Protein AF-A0A5J4QBR4-F1 (afdb_monomer)

Organism: NCBI:txid433724

Radius of gyration: 8.37 Å; Cα contacts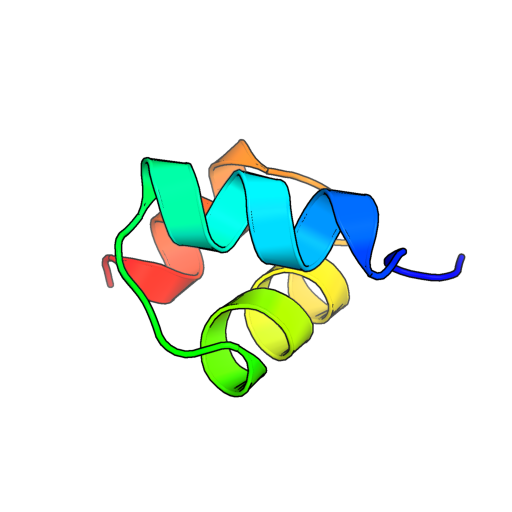 (8 Å, |Δi|>4): 44; chains: 1; bounding box: 23×16×22 Å

Structure (mmCIF, N/CA/C/O backbone):
data_AF-A0A5J4QBR4-F1
#
_entry.id   AF-A0A5J4QBR4-F1
#
loop_
_atom_site.group_PDB
_atom_site.id
_atom_site.type_symbol
_atom_site.label_atom_id
_atom_site.label_alt_id
_atom_site.label_comp_id
_atom_site.label_asym_id
_atom_site.label_entity_id
_atom_site.label_seq_id
_atom_site.pdbx_PDB_ins_code
_atom_site.Cartn_x
_atom_site.Cartn_y
_atom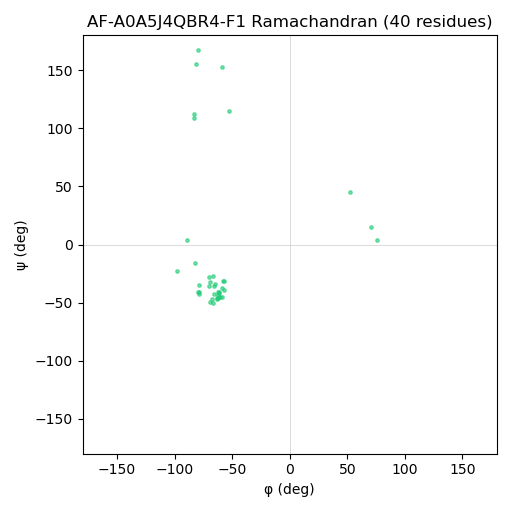_site.Cartn_z
_atom_site.occupancy
_atom_site.B_iso_or_equiv
_atom_site.auth_seq_id
_atom_site.auth_comp_id
_atom_site.auth_asym_id
_atom_site.auth_atom_id
_atom_site.pdbx_PDB_model_num
ATOM 1 N N . MET A 1 1 ? 15.164 3.468 -4.982 1.00 49.25 1 MET A N 1
ATOM 2 C CA . MET A 1 1 ? 14.516 2.483 -5.872 1.00 49.25 1 MET A CA 1
ATOM 3 C C . MET A 1 1 ? 13.113 2.980 -6.149 1.00 49.25 1 MET A C 1
ATOM 5 O O . MET A 1 1 ? 12.411 3.328 -5.213 1.00 49.25 1 MET A O 1
ATOM 9 N N . ALA A 1 2 ? 12.783 3.206 -7.418 1.00 60.09 2 ALA A N 1
ATOM 10 C CA . ALA A 1 2 ? 11.625 4.005 -7.796 1.00 60.09 2 ALA A CA 1
ATOM 11 C C . ALA A 1 2 ? 10.358 3.151 -7.760 1.00 60.09 2 ALA A C 1
ATOM 13 O O . ALA A 1 2 ? 10.204 2.256 -8.584 1.00 60.09 2 ALA A O 1
ATOM 14 N N . VAL A 1 3 ? 9.456 3.451 -6.826 1.00 76.75 3 VAL A N 1
ATOM 15 C CA . VAL A 1 3 ? 8.073 2.981 -6.891 1.00 76.75 3 VAL A CA 1
ATOM 16 C C . VAL A 1 3 ? 7.518 3.376 -8.261 1.00 76.75 3 VAL A C 1
ATOM 18 O O . VAL A 1 3 ? 7.441 4.568 -8.580 1.00 76.75 3 VAL A O 1
ATOM 21 N N . THR A 1 4 ? 7.199 2.396 -9.105 1.00 87.31 4 THR A N 1
ATOM 22 C CA . THR A 1 4 ? 6.736 2.686 -10.461 1.00 87.31 4 THR A CA 1
ATOM 23 C C . THR A 1 4 ? 5.255 3.032 -10.446 1.00 87.31 4 THR A C 1
ATOM 25 O O . THR A 1 4 ? 4.497 2.607 -9.575 1.00 87.31 4 THR A O 1
ATOM 28 N N . MET A 1 5 ? 4.797 3.791 -11.444 1.00 85.12 5 MET A N 1
ATOM 29 C CA . MET A 1 5 ? 3.363 4.061 -11.589 1.00 85.12 5 MET A CA 1
ATOM 30 C C . MET A 1 5 ? 2.554 2.760 -11.699 1.00 85.12 5 MET A C 1
ATOM 32 O O . MET A 1 5 ? 1.424 2.715 -11.218 1.00 85.12 5 MET A O 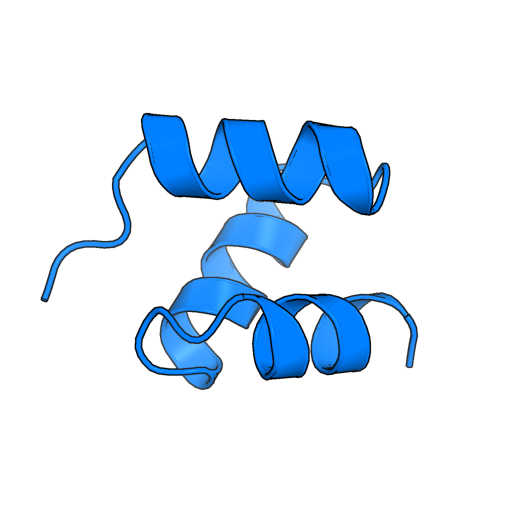1
ATOM 36 N N . ALA A 1 6 ? 3.134 1.701 -12.276 1.00 88.19 6 ALA A N 1
ATOM 37 C CA . ALA A 1 6 ? 2.521 0.380 -12.331 1.00 88.19 6 ALA A CA 1
ATOM 38 C C . ALA A 1 6 ? 2.315 -0.209 -10.927 1.00 88.19 6 ALA A C 1
ATOM 40 O O . ALA A 1 6 ? 1.197 -0.629 -10.636 1.00 88.19 6 ALA A O 1
ATOM 41 N N . ASP A 1 7 ? 3.318 -0.141 -10.045 1.00 88.44 7 ASP A N 1
ATOM 42 C CA . ASP A 1 7 ? 3.231 -0.641 -8.661 1.00 88.44 7 ASP A CA 1
ATOM 43 C C . ASP A 1 7 ? 2.161 0.105 -7.863 1.00 88.44 7 ASP A C 1
ATOM 45 O O . ASP A 1 7 ? 1.301 -0.513 -7.238 1.00 88.44 7 ASP A O 1
ATOM 49 N N . ILE A 1 8 ? 2.136 1.440 -7.963 1.00 86.94 8 ILE A N 1
ATOM 50 C CA . ILE A 1 8 ? 1.125 2.274 -7.291 1.00 86.94 8 ILE A CA 1
ATOM 51 C C . ILE A 1 8 ? -0.276 1.918 -7.800 1.00 86.94 8 ILE A C 1
ATOM 53 O O . ILE A 1 8 ? -1.220 1.814 -7.021 1.00 86.94 8 ILE A O 1
ATOM 57 N N . THR A 1 9 ? -0.423 1.700 -9.111 1.00 87.81 9 THR A N 1
ATOM 58 C CA . THR A 1 9 ? -1.711 1.335 -9.717 1.00 87.81 9 THR A CA 1
ATOM 59 C C . THR A 1 9 ? -2.131 -0.085 -9.336 1.00 87.81 9 THR A C 1
ATOM 61 O O . THR A 1 9 ? -3.321 -0.343 -9.159 1.00 87.81 9 THR A O 1
ATOM 64 N N . HIS A 1 10 ? -1.174 -1.006 -9.205 1.00 88.88 10 HIS A N 1
ATOM 65 C CA . HIS A 1 10 ? -1.410 -2.381 -8.782 1.00 88.88 10 HIS A CA 1
ATOM 66 C C . HIS A 1 10 ? -1.871 -2.422 -7.326 1.00 88.88 10 HIS A C 1
ATOM 68 O O . HIS A 1 10 ? -2.946 -2.944 -7.035 1.00 88.88 10 HIS A O 1
ATOM 74 N N . LEU A 1 11 ? -1.133 -1.754 -6.439 1.00 88.00 11 LEU A N 1
ATOM 75 C CA . LEU A 1 11 ? -1.486 -1.610 -5.034 1.00 88.00 11 LEU A CA 1
ATOM 76 C C . LEU A 1 11 ? -2.853 -0.935 -4.869 1.00 88.00 11 LEU A C 1
ATOM 78 O O . LEU A 1 11 ? -3.707 -1.467 -4.171 1.00 88.00 11 LEU A O 1
ATOM 82 N N . ARG A 1 12 ? -3.121 0.151 -5.607 1.00 87.94 12 ARG A N 1
ATOM 83 C CA . ARG A 1 12 ? -4.433 0.819 -5.636 1.00 87.94 12 ARG A CA 1
ATOM 84 C C . ARG A 1 12 ? -5.569 -0.118 -6.040 1.00 87.94 12 ARG A C 1
ATOM 86 O O . ARG A 1 12 ? -6.660 -0.012 -5.491 1.00 87.94 12 ARG A O 1
ATOM 93 N N . LYS A 1 13 ? -5.352 -1.021 -7.001 1.00 87.56 13 LYS A N 1
ATOM 94 C CA . LYS A 1 13 ? -6.368 -2.010 -7.400 1.00 87.56 13 LYS A CA 1
ATOM 95 C C . LYS A 1 13 ? -6.609 -3.067 -6.320 1.00 87.56 13 LYS A C 1
ATOM 97 O O . LYS A 1 13 ? -7.734 -3.537 -6.206 1.00 87.56 13 LYS A O 1
ATOM 102 N N . MET A 1 14 ? -5.586 -3.430 -5.547 1.00 86.81 14 MET A N 1
ATOM 103 C CA . MET A 1 14 ? -5.703 -4.416 -4.467 1.00 86.81 14 MET A CA 1
ATOM 104 C C . MET A 1 14 ? -6.309 -3.832 -3.186 1.00 86.81 14 MET A C 1
ATOM 106 O O . MET A 1 14 ? -7.114 -4.488 -2.529 1.00 86.81 14 MET A O 1
ATOM 110 N N . THR A 1 15 ? -5.917 -2.612 -2.815 1.00 85.56 15 THR A N 1
ATOM 111 C CA . THR A 1 15 ? -6.309 -1.977 -1.547 1.00 85.56 15 THR A CA 1
ATOM 112 C C . THR A 1 15 ? -7.487 -1.022 -1.692 1.00 85.56 15 THR A C 1
ATOM 114 O O . THR A 1 15 ? -8.173 -0.757 -0.711 1.00 85.56 15 THR A O 1
ATOM 117 N N . GLY A 1 16 ? -7.737 -0.503 -2.898 1.00 86.94 16 GLY A N 1
ATOM 118 C CA . GLY A 1 16 ? -8.748 0.524 -3.162 1.00 86.94 16 GLY A CA 1
ATOM 119 C C . GLY A 1 16 ? -8.348 1.933 -2.712 1.00 86.94 16 GLY A C 1
ATOM 120 O O . GLY A 1 16 ? -9.152 2.855 -2.835 1.00 86.94 16 GLY A O 1
ATOM 121 N N . ALA A 1 17 ? -7.129 2.120 -2.202 1.00 86.44 17 ALA A N 1
ATOM 122 C CA . ALA A 1 17 ? -6.698 3.384 -1.617 1.00 86.44 17 ALA A CA 1
ATOM 123 C C . ALA A 1 17 ? -6.287 4.445 -2.647 1.00 86.44 17 ALA A C 1
ATOM 125 O O . ALA A 1 17 ? -6.110 4.183 -3.842 1.00 86.44 17 ALA A O 1
ATOM 126 N N . GLY A 1 18 ? -6.142 5.683 -2.171 1.00 86.50 18 GLY A N 1
ATOM 127 C CA . GLY A 1 18 ? -5.712 6.813 -2.982 1.00 86.50 18 GLY A CA 1
ATOM 128 C C . GLY A 1 18 ? -4.333 6.589 -3.608 1.00 86.50 18 GLY A C 1
ATOM 129 O O . GLY A 1 18 ? -3.482 5.880 -3.075 1.00 86.50 18 GLY A O 1
ATOM 130 N N . MET A 1 19 ? -4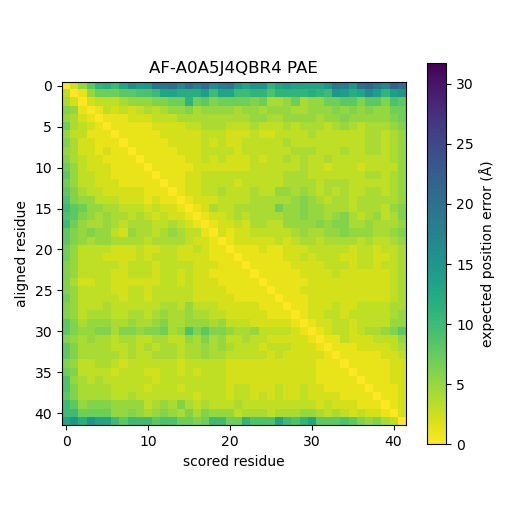.086 7.227 -4.756 1.00 86.56 19 MET A N 1
ATOM 131 C CA . MET A 1 19 ? -2.793 7.150 -5.456 1.00 86.56 19 MET A CA 1
ATOM 132 C C . MET A 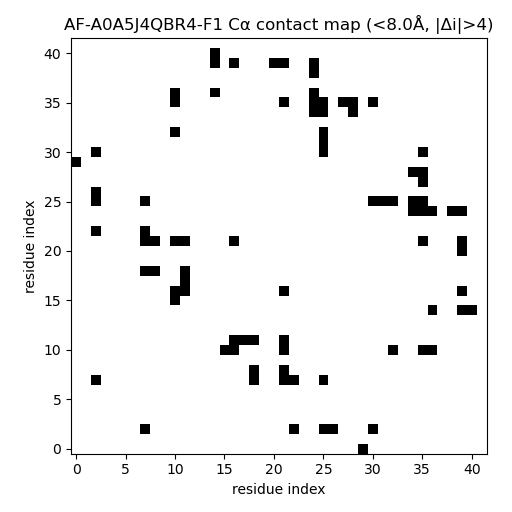1 19 ? -1.629 7.634 -4.572 1.00 86.56 19 MET A C 1
ATOM 134 O O . MET A 1 19 ? -0.504 7.158 -4.704 1.00 86.56 19 MET A O 1
ATOM 138 N N . MET A 1 20 ? -1.905 8.583 -3.674 1.00 86.75 20 MET A N 1
ATOM 139 C CA . MET A 1 20 ? -0.920 9.166 -2.768 1.00 86.75 20 MET A CA 1
ATOM 140 C C . MET A 1 20 ? -0.633 8.254 -1.571 1.00 86.75 20 MET A C 1
ATOM 142 O O . MET A 1 20 ? 0.537 8.051 -1.262 1.00 86.75 20 MET A O 1
ATOM 146 N N . ASP A 1 21 ? -1.660 7.624 -0.992 1.00 90.69 21 ASP A N 1
ATOM 147 C CA . ASP A 1 21 ? -1.503 6.607 0.058 1.00 90.69 21 ASP A CA 1
ATOM 148 C C . ASP A 1 21 ? -0.725 5.402 -0.464 1.00 90.69 21 ASP A C 1
ATOM 150 O O . ASP A 1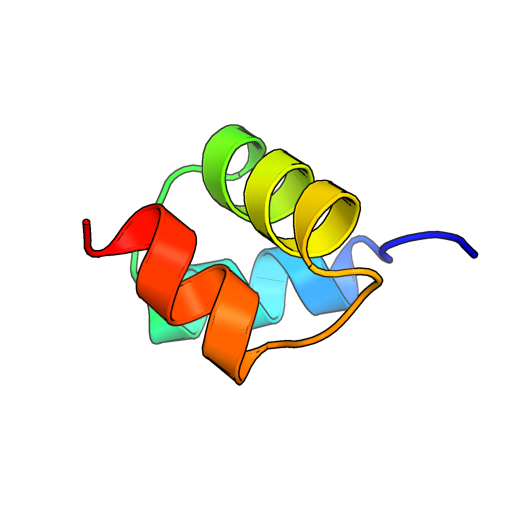 21 ? 0.226 4.955 0.164 1.00 90.69 21 ASP A O 1
ATOM 154 N N . CYS A 1 22 ? -1.043 4.943 -1.680 1.00 90.75 22 CYS A N 1
ATOM 155 C CA . CYS A 1 22 ? -0.325 3.844 -2.319 1.00 90.75 22 CYS A CA 1
ATOM 156 C C . CYS A 1 22 ? 1.146 4.170 -2.573 1.00 90.75 22 CYS A C 1
ATOM 158 O O . CYS A 1 22 ? 2.021 3.331 -2.365 1.00 90.75 22 CYS A O 1
ATOM 160 N N . LYS A 1 23 ? 1.431 5.402 -3.004 1.00 88.06 23 LYS A N 1
ATOM 161 C CA . LYS A 1 23 ? 2.800 5.860 -3.225 1.00 88.06 23 LYS A CA 1
ATOM 162 C C . LYS A 1 23 ? 3.574 5.961 -1.913 1.00 88.06 23 LYS A C 1
ATOM 164 O O . LYS A 1 23 ? 4.702 5.482 -1.864 1.00 88.06 23 LYS A O 1
ATOM 169 N N . ASN A 1 24 ? 2.992 6.569 -0.880 1.00 90.25 24 ASN A N 1
ATOM 170 C CA . ASN A 1 24 ? 3.637 6.702 0.426 1.00 90.25 24 ASN A CA 1
ATOM 171 C C . ASN A 1 24 ? 3.877 5.335 1.056 1.00 90.25 24 ASN A C 1
ATOM 173 O O . ASN A 1 24 ? 5.005 5.044 1.426 1.00 90.25 24 ASN A O 1
ATOM 177 N N . ALA A 1 25 ? 2.874 4.461 1.048 1.00 90.44 25 ALA A N 1
ATOM 178 C CA . ALA A 1 25 ? 2.982 3.119 1.593 1.00 90.44 25 ALA A CA 1
ATOM 179 C C . ALA A 1 25 ? 4.059 2.289 0.887 1.00 90.44 25 ALA A C 1
ATOM 181 O O . ALA A 1 25 ? 4.886 1.689 1.559 1.00 90.44 25 ALA A O 1
ATOM 182 N N . LEU A 1 26 ? 4.127 2.304 -0.450 1.00 88.94 26 LEU A N 1
ATOM 183 C CA . LEU A 1 26 ? 5.202 1.628 -1.193 1.00 88.94 26 LEU A CA 1
ATOM 184 C C . LEU A 1 26 ? 6.575 2.266 -0.965 1.00 88.94 26 LEU A C 1
ATOM 186 O O . LEU A 1 26 ? 7.586 1.583 -1.087 1.00 88.94 26 LEU A O 1
ATOM 190 N N . THR A 1 27 ? 6.627 3.562 -0.653 1.00 89.31 27 THR A N 1
ATOM 191 C CA . THR A 1 27 ? 7.888 4.258 -0.365 1.00 89.31 27 THR A CA 1
ATOM 192 C C . THR A 1 27 ? 8.375 3.957 1.055 1.00 89.31 27 THR A C 1
ATOM 194 O O . THR A 1 27 ? 9.554 3.678 1.227 1.00 89.31 27 THR A O 1
ATOM 197 N N . GLU A 1 28 ? 7.489 3.949 2.056 1.00 89.31 28 GLU A N 1
ATOM 198 C CA . GLU A 1 28 ? 7.794 3.548 3.442 1.00 89.31 28 GLU A CA 1
ATOM 199 C C . GLU A 1 28 ? 8.046 2.045 3.580 1.00 89.31 28 GLU A C 1
ATOM 201 O O . GLU A 1 28 ? 8.788 1.612 4.458 1.00 89.31 28 GLU A O 1
ATOM 206 N N . SER A 1 29 ? 7.442 1.248 2.702 1.00 89.25 29 SER A N 1
ATOM 207 C CA . SER A 1 29 ? 7.612 -0.204 2.675 1.00 89.25 29 SER A CA 1
ATOM 208 C C . SER A 1 29 ? 8.776 -0.660 1.800 1.00 89.25 29 SER A C 1
ATOM 210 O O . SER A 1 29 ? 8.937 -1.860 1.626 1.00 89.25 29 SER A O 1
ATOM 212 N N . ASP A 1 30 ? 9.563 0.247 1.210 1.00 86.12 30 ASP A N 1
ATOM 213 C CA . ASP A 1 30 ? 10.666 -0.111 0.300 1.00 86.12 30 ASP A CA 1
ATOM 214 C C . ASP A 1 30 ? 10.231 -1.064 -0.840 1.00 86.12 30 ASP A C 1
ATOM 216 O O . ASP A 1 30 ? 10.912 -2.028 -1.185 1.00 86.12 30 ASP A O 1
ATOM 220 N N . ASN A 1 31 ? 9.086 -0.771 -1.470 1.00 80.19 31 ASN A N 1
ATOM 221 C CA . ASN A 1 31 ? 8.462 -1.575 -2.533 1.00 80.19 31 ASN A CA 1
ATOM 222 C C . ASN A 1 31 ? 7.859 -2.921 -2.071 1.00 80.19 31 ASN A C 1
ATOM 224 O O . ASN A 1 31 ? 7.530 -3.774 -2.892 1.00 80.19 31 ASN A O 1
ATOM 228 N N . ASP A 1 32 ? 7.672 -3.113 -0.768 1.00 87.38 32 ASP A N 1
ATOM 229 C CA . ASP A 1 32 ? 7.006 -4.291 -0.217 1.00 87.38 32 ASP A CA 1
ATOM 230 C C . ASP A 1 32 ? 5.478 -4.106 -0.248 1.00 87.38 32 ASP A C 1
ATOM 232 O O . ASP A 1 32 ? 4.914 -3.271 0.464 1.00 87.38 32 ASP A O 1
ATOM 236 N N . PHE A 1 33 ? 4.799 -4.851 -1.127 1.00 86.56 33 PHE A N 1
ATOM 237 C CA . PHE A 1 33 ? 3.349 -4.750 -1.321 1.00 86.56 33 PHE A CA 1
ATOM 238 C C . PHE A 1 33 ? 2.555 -5.183 -0.087 1.00 86.56 33 PHE A C 1
ATOM 240 O O . PHE A 1 33 ? 1.503 -4.604 0.170 1.00 86.56 33 PHE A O 1
A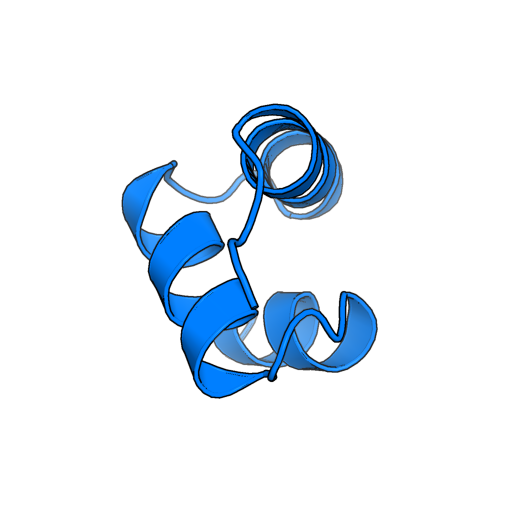TOM 247 N N . ASP A 1 34 ? 3.043 -6.169 0.666 1.00 88.25 34 ASP A N 1
ATOM 248 C CA . ASP A 1 34 ? 2.344 -6.704 1.838 1.00 88.25 34 ASP A CA 1
ATOM 249 C C . ASP A 1 34 ? 2.338 -5.657 2.956 1.00 88.25 34 ASP A C 1
ATOM 251 O O . ASP A 1 34 ? 1.279 -5.245 3.436 1.00 88.25 34 ASP A O 1
ATOM 255 N N . LYS A 1 35 ? 3.519 -5.094 3.250 1.00 90.12 35 LYS A N 1
ATOM 256 C CA . LYS A 1 35 ? 3.647 -3.951 4.162 1.00 90.12 35 LYS A CA 1
ATOM 257 C C . LYS A 1 35 ? 2.891 -2.729 3.664 1.00 90.12 35 LYS A C 1
ATOM 259 O O . LYS A 1 35 ? 2.237 -2.066 4.459 1.00 90.12 35 LYS A O 1
ATOM 264 N N . ALA A 1 36 ? 2.931 -2.430 2.368 1.00 90.56 36 ALA A N 1
ATOM 265 C CA . ALA A 1 36 ? 2.232 -1.267 1.840 1.00 90.56 36 ALA A CA 1
ATOM 266 C C . ALA A 1 36 ? 0.706 -1.424 1.966 1.00 90.56 36 ALA A C 1
ATOM 268 O O . ALA A 1 36 ? 0.007 -0.456 2.263 1.00 90.56 36 ALA A O 1
ATOM 269 N N . VAL A 1 37 ? 0.177 -2.641 1.799 1.00 88.56 37 VAL A N 1
ATOM 270 C CA . VAL A 1 37 ? -1.233 -2.955 2.070 1.00 88.56 37 VAL A CA 1
ATOM 271 C C . VAL A 1 37 ? -1.549 -2.816 3.557 1.00 88.56 37 VAL A C 1
ATOM 273 O O . VAL A 1 37 ? -2.588 -2.242 3.884 1.00 88.56 37 VAL A O 1
ATOM 276 N N . GLU A 1 38 ? -0.680 -3.291 4.452 1.00 89.69 38 GLU A N 1
ATOM 277 C CA . GLU A 1 38 ? -0.848 -3.098 5.896 1.00 89.69 38 GLU A CA 1
ATOM 278 C C . GLU A 1 38 ? -0.837 -1.617 6.289 1.00 89.69 38 GLU A C 1
ATOM 280 O O . GLU A 1 38 ? -1.721 -1.194 7.024 1.00 89.69 38 GLU A O 1
ATOM 285 N N . ILE A 1 39 ? 0.097 -0.814 5.767 1.00 88.19 39 ILE A N 1
ATOM 286 C CA . ILE A 1 39 ? 0.189 0.633 6.032 1.00 88.19 39 ILE A CA 1
ATOM 287 C C . ILE A 1 39 ? -1.092 1.356 5.610 1.00 88.19 39 ILE A C 1
ATOM 289 O O . ILE A 1 39 ? -1.526 2.277 6.288 1.00 88.19 39 ILE A O 1
ATOM 293 N N . ILE A 1 40 ? -1.702 0.937 4.503 1.00 85.88 40 ILE A N 1
ATOM 294 C CA . ILE A 1 40 ? -2.928 1.541 3.967 1.00 85.88 40 ILE A CA 1
ATOM 295 C C . ILE A 1 40 ? -4.186 1.085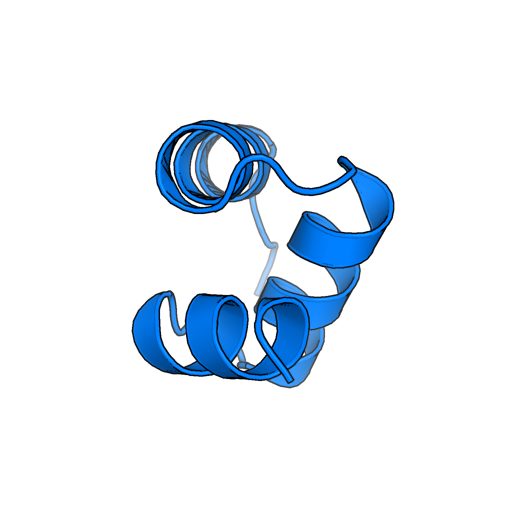 4.707 1.00 85.88 40 ILE A C 1
ATOM 297 O O . ILE A 1 40 ? -5.162 1.828 4.785 1.00 85.88 40 ILE A O 1
ATOM 301 N N . ARG A 1 41 ? -4.216 -0.174 5.151 1.00 82.00 41 ARG A N 1
ATOM 302 C CA . ARG A 1 41 ? -5.371 -0.756 5.851 1.00 82.00 41 ARG A CA 1
ATOM 303 C C . ARG A 1 41 ? -5.407 -0.407 7.336 1.00 82.00 41 ARG A C 1
ATOM 305 O O . ARG A 1 41 ? -6.444 -0.634 7.960 1.00 82.00 41 ARG A O 1
ATOM 312 N N . LYS A 1 42 ? -4.293 0.064 7.887 1.00 72.25 42 LYS A N 1
ATOM 313 C CA . LYS A 1 42 ? -4.175 0.539 9.263 1.00 72.25 42 LYS A CA 1
ATOM 314 C C . LYS A 1 42 ? -4.710 1.960 9.399 1.00 72.25 42 LYS A C 1
ATOM 316 O O . LYS A 1 42 ? -5.338 2.217 10.449 1.00 72.25 42 LYS A O 1
#

pLDDT: mean 85.49, std 7.83, range [49.25, 90.75]

Foldseek 3Di:
DDCDLVQLVVLCVVQVDDSVLSRVLCVVVVNDSVSSSVSSVD

Nearest PDB structures (foldseek):
  7vmx-assembly1_A  TM=9.671E-01  e=4.944E-03  Mycobacterium tuberculosis
  4pc2-assembly1_C  TM=9.330E-01  e=1.543E-02  Escherichia coli
  2cp9-assembly1_A  TM=9.532E-01  e=3.918E-01  Homo sapiens
  5uoi-assembly1_A  TM=7.621E-01  e=3.083E-01  Escherichia coli
  9f1d-assembly1_Ct  TM=8.314E-01  e=5.959E-01  Homo sapiens

InterPro domains:
  IPR001816 Translation elongation factor EFTs/EF1B [MF_00050] (1-42)
  IPR001816 Translation elongation factor EFTs/EF1B [PTHR11741] (4-42)
  IPR009060 UBA-like superfamily [SSF46934] (1-42)
  IPR018101 Translation elongation factor Ts, conserved site [PS01126] (11-26)

Sequence (42 aa):
MAVTMADITHLRKMTGAGMMDCKNALTESDNDFDKAVEIIRK

Solvent-accessible surface area (backbone atoms only — not comparable to full-atom values): 2433 Å² total; per-residue (Å²): 133,82,81,44,72,65,55,29,52,50,46,23,72,74,68,69,50,53,70,64,55,29,44,50,21,26,59,79,36,76,66,32,64,69,54,17,47,49,62,68,74,102

Mean predicted aligned error: 3.71 Å

Secondary structure (DSSP, 8-state):
----HHHHHHHHHHH---HHHHHHHHHHTTT-HHHHHHHHH-

=== Feature glossary ===
Legend for the data blocks above and below:

— What the protein is —

Sequence gives the chain of amino acids in standard one-letter code (A=alanine, C=cysteine, …, Y=tyrosine), read N→C. It is the only feature that is directly encoded by the gene; all structural features are derived from the folded form of this sequence.

The annotation block draws on four external resources. InterPro: which protein families and domains the sequence belongs to. GO: standardized terms for what the protein does, what process it participates in, and where in the cell it acts. CATH: which structural fold it has in the CATH hierarchy. Organism: the species of origin.

— Where its atoms are —

Atomic coordinates in PDBx/mmCIF format — the same representation the Protein Data Bank distributes. Each line of the _atom_site loop places one backbone atom in Cartesian space (units: ångströms, origin: arbitrary).

Six rendered views show the 3D structure from the faces of a cube — i.e. along ±x, ±y, ±z. Rendering representation is drawn randomly per protein from cartoon (secondary-structure ribbons), sticks (backbone bonds), or molecular surface; coloring is either N→C rainbow (blue at the N-terminus through red at the C-terminus) or one color per chain.

— Local backbone conformation —

DSSP 8-state secondary structure assigns each residue one of H (α-helix), G (3₁₀-helix), I (π-helix), E (extended β-strand), B (isolated β-bridge), T (hydrogen-bonded turn), S (bend), or '-' (coil). The assignment is computed from backbone hydrogen-bond geometry via the Kabsch–Sander algorithm.

P-SEA three-state annotation labels each residue as helix, strand, or coil based purely on the geometry of the Cα trace. It serves as a fallback when the full backbone (and thus DSSP) is unavailable.

φ (phi) and ψ (psi) are the two rotatable backbone dihedrals per residue: φ is the C(i-1)–N–Cα–C torsion, ψ is the N–Cα–C–N(i+1) torsion, both in degrees on (−180°, 180°]. α-helical residues cluster near 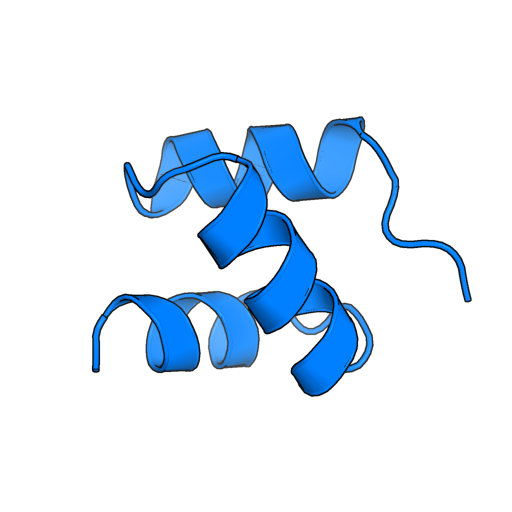(−60°, −45°); β-strand residues near (−120°, +130°). A Ramachandran plot is simply a scatter of (φ, ψ) for every residue.

— Global shape and packing —

Radius of gyration (Rg) is the root-mean-square distance of Cα atoms from their centroid — a single number for overall size and compactness. A globular domain of N residues has Rg ≈ 2.2·N^0.38 Å; an extended or disordered chain has a much larger Rg. The Cα contact count is the number of residue pairs whose Cα atoms are within 8 Å and are more than four positions apart in sequence — a standard proxy for tertiary packing density. The bounding box is the smallest axis-aligned box enclosing all Cα atoms.

Accessible surface area quantifies burial. A residue with SASA near zero is packed into the hydrophobic core; one with SASA >100 Å² sits on the surface. Computed here via the Shrake–Rupley numerical algorithm with a 1.4 Å probe.

The contact map is a binary N×N matrix image: pixel (i, j) is dark where Cα_i and Cα_j are within 8 Å and |i−j|>4. Because the |i−j|>4 filter removes local helical contacts, off-diagonal stripes parallel to the main diagonal indicate parallel β-sheets; stripes perpendicular to it indicate antiparallel β-sheets. The Ramachandran plot scatters every residue's (φ, ψ) pair against the sterically allowed regions. The PAE heatmap renders the predicted-aligned-error matrix.

— Structural neighborhood —

A 3Di character summarizes, for each residue, the relative orientation of the Cα frame of its nearest spatial neighbor. Because it encodes fold topology rather than chemistry, 3Di alignments detect remote structural similarity that sequence alignment misses.

Structural nearest neighbors (via Foldseek easy-search vs the PDB). Reported per hit: target PDB id, E-value, and alignment TM-score. A TM-score above ~0.5 is the conventional threshold for 'same fold'.

— Confidence and disorder —

For AlphaFold models, the B-factor field carries pLDDT — the model's own estimate of local accuracy on a 0–100 scale. Regions with pLDDT<50 should be treated as essentially unmodeled; they often correspond to intrinsically disordered segments.

B-factor (Debye–Waller factor) reflects atomic displacement in the crystal lattice. It is an experimental observable (units Å²), not a prediction; low values mean the atom is pinned down, high values mean it moves or is heterogeneous across the crystal.

Predicted Aligned Error (PAE) is an AlphaFold confidence matrix: entry (i, j) is the expected error in the position of residue j, in ångströms, when the prediction is superimposed on the true structure at residue i. Low PAE within a block of residues means that block is internally rigid and well-predicted; high PAE between two blocks means their relative placement is uncertain even if each block individually is confident.